Protein AF-A0A1F5JRT1-F1 (afdb_monomer_lite)

Sequence (77 aa):
MNPKLLPEEVQQRIQTISETELVEAREILGETAKKMTDDELRHQIACMEYLSESWLDEFERKTFDGKTLNEKLAEMP

pLDDT: 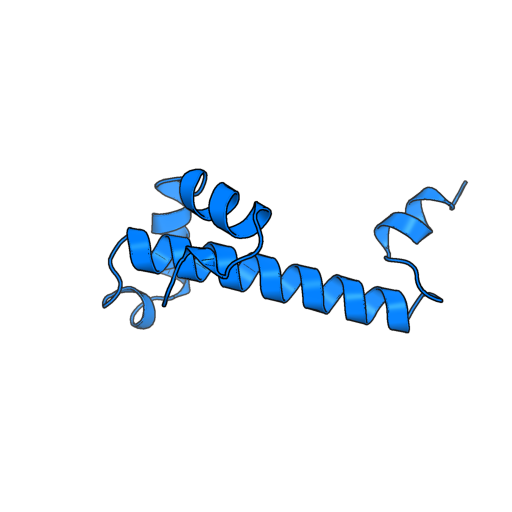mean 92.15, std 9.55, range [55.81, 97.81]

Foldseek 3Di:
DPLVPDDPQLVVQLVVQDPVNLVVLCVVCPPNCPPPDSSRSSSVVSVVVVVVVVVQQVVQCVVPVHGHPVRVVVPDD

Secondary structure (DSSP, 8-state):
--GGGS-HHHHHHHHH--HHHHHHHHHHHGGGGGG--HHHHHHHHHHHHHHHHHHHHHHHHHHTTT--HHHHHHT--

Organism: NCBI:txid1797768

Structure (mmCIF, N/CA/C/O backbone):
data_AF-A0A1F5JRT1-F1
#
_entry.id   AF-A0A1F5JRT1-F1
#
loop_
_atom_site.group_PDB
_atom_site.id
_atom_site.type_symbol
_atom_site.label_atom_id
_atom_site.label_alt_id
_atom_site.label_comp_id
_atom_site.label_asym_id
_atom_site.label_entity_id
_atom_site.label_seq_id
_atom_site.pdbx_PDB_ins_code
_atom_site.Cartn_x
_atom_site.Cartn_y
_atom_site.Cartn_z
_atom_site.occupancy
_atom_site.B_iso_or_equiv
_atom_site.auth_seq_id
_atom_site.auth_comp_id
_atom_site.auth_asym_id
_atom_site.auth_atom_id
_atom_site.pdbx_PDB_model_num
ATOM 1 N N . MET A 1 1 ? -17.459 -2.614 1.078 1.00 56.94 1 MET A N 1
ATOM 2 C CA . MET A 1 1 ? -16.753 -3.109 -0.128 1.00 56.94 1 MET A CA 1
ATOM 3 C C . MET A 1 1 ? -16.600 -4.624 0.020 1.00 56.94 1 MET A C 1
ATOM 5 O O . MET A 1 1 ? -16.439 -5.053 1.153 1.00 56.94 1 MET A O 1
ATOM 9 N N . ASN A 1 2 ? -16.750 -5.446 -1.029 1.00 57.09 2 ASN A N 1
ATOM 10 C CA . ASN A 1 2 ? -16.622 -6.910 -0.901 1.00 57.09 2 ASN A CA 1
ATOM 11 C C . ASN A 1 2 ? -15.126 -7.299 -0.934 1.00 57.09 2 ASN A C 1
ATOM 13 O O . ASN A 1 2 ? -14.525 -7.166 -2.000 1.00 57.09 2 ASN A O 1
ATOM 17 N N . PRO A 1 3 ? -14.521 -7.781 0.170 1.00 55.81 3 PRO A N 1
ATOM 18 C CA . PRO A 1 3 ? -13.074 -8.032 0.253 1.00 55.81 3 PRO A CA 1
ATOM 19 C C . PRO A 1 3 ? -12.564 -9.076 -0.749 1.00 55.81 3 PRO A C 1
ATOM 21 O O . PRO A 1 3 ? -11.395 -9.063 -1.111 1.00 55.81 3 PRO A O 1
ATOM 24 N N . LYS A 1 4 ? -13.452 -9.952 -1.242 1.00 58.34 4 LYS A N 1
ATOM 25 C CA . LYS A 1 4 ? -13.125 -11.030 -2.191 1.00 58.34 4 LYS A CA 1
ATO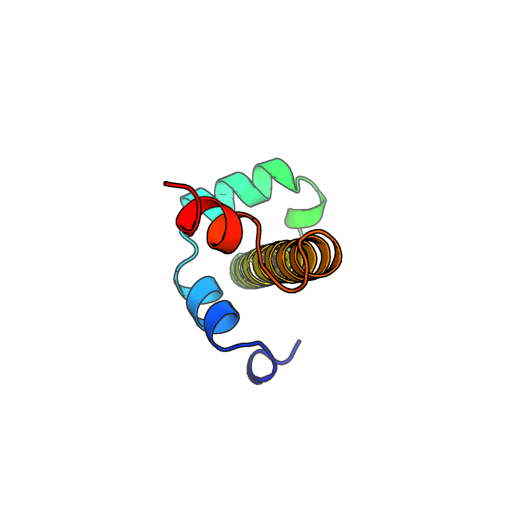M 26 C C . LYS A 1 4 ? -12.824 -10.551 -3.618 1.00 58.34 4 LYS A C 1
ATOM 28 O O . LYS A 1 4 ? -12.557 -11.380 -4.479 1.00 58.34 4 LYS A O 1
ATOM 33 N N . LEU A 1 5 ? -12.936 -9.249 -3.884 1.00 74.00 5 LEU A N 1
ATOM 34 C CA . LEU A 1 5 ? -12.646 -8.644 -5.189 1.00 74.00 5 LEU A CA 1
ATOM 35 C C . LEU A 1 5 ? -11.267 -7.978 -5.252 1.00 74.00 5 LEU A C 1
ATOM 37 O O . LEU A 1 5 ? -10.892 -7.488 -6.313 1.00 74.00 5 LEU A O 1
ATOM 41 N N . LEU A 1 6 ? -10.536 -7.924 -4.137 1.00 85.19 6 LEU A N 1
ATOM 42 C CA . LEU A 1 6 ? -9.203 -7.333 -4.113 1.00 85.19 6 LEU A CA 1
ATOM 43 C C . LEU A 1 6 ? -8.139 -8.344 -4.554 1.00 85.19 6 LEU A C 1
ATOM 45 O O . LEU A 1 6 ? -8.318 -9.542 -4.307 1.00 85.19 6 LEU A O 1
ATOM 49 N N . PRO A 1 7 ? -7.029 -7.884 -5.160 1.00 91.94 7 PRO A N 1
ATOM 50 C CA . PRO A 1 7 ? -5.871 -8.731 -5.427 1.00 91.94 7 PRO A CA 1
ATOM 51 C C . PRO A 1 7 ? -5.411 -9.468 -4.165 1.00 91.94 7 PRO A C 1
ATOM 53 O O . PRO A 1 7 ? -5.570 -8.976 -3.045 1.00 91.94 7 PRO A O 1
ATOM 56 N N . GLU A 1 8 ? -4.858 -10.667 -4.340 1.00 93.12 8 GLU A N 1
ATOM 57 C CA . GLU A 1 8 ? -4.470 -11.529 -3.218 1.00 93.12 8 GLU A CA 1
ATOM 58 C C . GLU A 1 8 ? -3.437 -10.856 -2.303 1.00 93.12 8 GLU A C 1
ATOM 60 O O . GLU A 1 8 ? -3.562 -10.926 -1.083 1.00 93.12 8 GLU A O 1
ATOM 65 N N . GLU A 1 9 ? -2.481 -10.124 -2.876 1.00 93.12 9 GLU A N 1
ATOM 66 C CA . GLU A 1 9 ? -1.477 -9.364 -2.123 1.00 93.12 9 GLU A CA 1
ATOM 67 C C . GLU A 1 9 ? -2.102 -8.292 -1.223 1.00 93.12 9 GLU A C 1
ATOM 69 O O . GLU A 1 9 ? -1.679 -8.126 -0.083 1.00 93.12 9 GLU A O 1
ATOM 74 N N . VAL A 1 10 ? -3.186 -7.646 -1.665 1.00 95.19 10 VAL A N 1
ATOM 75 C CA . VAL A 1 10 ? -3.924 -6.674 -0.850 1.00 95.19 10 VAL A CA 1
ATOM 76 C C . VAL A 1 10 ? -4.631 -7.384 0.301 1.00 95.19 10 VAL A C 1
ATOM 78 O O . VAL A 1 10 ? -4.600 -6.914 1.435 1.00 95.19 10 VAL A O 1
ATOM 81 N N . GLN A 1 11 ? -5.240 -8.546 0.044 1.00 94.06 11 GLN A N 1
ATOM 82 C CA . GLN A 1 11 ? -5.886 -9.339 1.095 1.00 94.06 11 GLN A CA 1
ATOM 83 C C . GLN A 1 11 ? -4.879 -9.802 2.154 1.00 94.06 11 GLN A C 1
ATOM 85 O O . GLN A 1 11 ? -5.172 -9.729 3.347 1.00 94.06 11 GLN A O 1
ATOM 90 N N . GLN A 1 12 ? -3.693 -10.244 1.728 1.00 94.94 12 GLN A N 1
ATOM 91 C CA . GLN A 1 12 ? -2.602 -10.612 2.629 1.00 94.94 12 GLN A CA 1
ATOM 92 C C . GLN A 1 12 ? -2.105 -9.393 3.407 1.00 94.94 12 GLN A C 1
ATOM 94 O O . GLN A 1 12 ? -1.976 -9.461 4.629 1.00 94.94 12 GLN A O 1
ATOM 99 N N . ARG A 1 13 ? -1.908 -8.260 2.726 1.00 96.12 13 ARG A N 1
ATOM 100 C CA . ARG A 1 13 ? -1.436 -7.021 3.339 1.00 96.12 13 ARG A CA 1
ATOM 101 C C . ARG A 1 13 ? -2.372 -6.515 4.432 1.00 96.12 13 ARG A C 1
ATOM 103 O O . ARG A 1 13 ? -1.904 -6.165 5.509 1.00 96.12 13 ARG A O 1
ATOM 110 N N . ILE A 1 14 ? -3.689 -6.581 4.226 1.00 96.38 14 ILE A N 1
ATOM 111 C CA . ILE A 1 14 ? -4.686 -6.245 5.261 1.00 96.38 14 ILE A CA 1
ATOM 112 C C . ILE A 1 14 ? -4.427 -7.010 6.567 1.00 96.38 14 ILE A C 1
ATOM 114 O O . ILE A 1 14 ? -4.577 -6.439 7.643 1.00 96.38 14 ILE A O 1
ATOM 118 N N . GLN A 1 15 ? -4.034 -8.286 6.487 1.00 94.88 15 GLN A N 1
ATOM 119 C CA . GLN A 1 15 ? -3.792 -9.132 7.662 1.00 94.88 15 GLN A CA 1
ATOM 120 C C . GLN A 1 15 ? -2.437 -8.871 8.333 1.00 94.88 15 GLN A C 1
ATOM 122 O O . GLN A 1 15 ? -2.262 -9.231 9.495 1.00 94.88 15 GLN A O 1
ATOM 127 N N . THR A 1 16 ? -1.473 -8.281 7.620 1.00 97.12 16 THR A N 1
ATOM 128 C CA . THR A 1 16 ? -0.112 -8.048 8.130 1.00 97.12 16 THR A CA 1
ATOM 129 C C . THR A 1 16 ? 0.128 -6.625 8.624 1.00 97.12 16 THR A C 1
ATOM 131 O O . THR A 1 16 ? 1.158 -6.391 9.251 1.00 97.12 16 THR A O 1
ATOM 134 N N . ILE A 1 17 ? -0.803 -5.691 8.391 1.00 97.56 17 ILE A N 1
ATOM 135 C CA . ILE A 1 17 ? -0.739 -4.331 8.947 1.00 97.56 17 ILE A CA 1
ATOM 136 C C . ILE A 1 17 ? -0.755 -4.395 10.477 1.00 97.56 17 ILE A C 1
ATOM 138 O O . ILE A 1 17 ? -1.729 -4.831 11.107 1.00 97.56 17 ILE A O 1
ATOM 142 N N . SER A 1 18 ? 0.343 -3.931 11.061 1.00 97.69 18 SER A N 1
ATOM 143 C CA . SER A 1 18 ? 0.578 -3.892 12.496 1.00 97.69 18 SER A CA 1
ATOM 144 C C . SER A 1 18 ? -0.169 -2.749 13.185 1.00 97.69 18 SER A C 1
ATOM 146 O O . SER A 1 18 ? -0.610 -1.780 12.568 1.00 97.69 18 SER A O 1
ATOM 148 N N . GLU A 1 19 ? -0.270 -2.838 14.511 1.00 97.00 19 GLU A N 1
ATOM 149 C CA . GLU A 1 19 ? -0.831 -1.763 15.339 1.00 97.00 19 GLU A CA 1
ATOM 150 C C . GLU A 1 19 ? -0.023 -0.462 15.233 1.00 97.00 19 GLU A C 1
ATOM 152 O O . GLU A 1 19 ? -0.600 0.622 15.216 1.00 97.00 19 GLU A O 1
ATOM 157 N N . THR A 1 20 ? 1.306 -0.548 15.105 1.00 97.81 20 THR A N 1
ATOM 158 C CA . T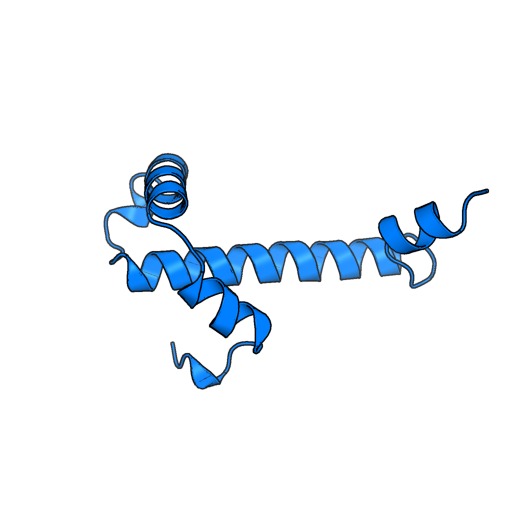HR A 1 20 ? 2.163 0.633 14.922 1.00 97.81 20 THR A CA 1
ATOM 159 C C . THR A 1 20 ? 1.820 1.368 13.628 1.00 97.81 20 THR A C 1
ATOM 161 O O . THR A 1 20 ? 1.663 2.585 13.640 1.00 97.81 20 THR A O 1
ATOM 164 N N . GLU A 1 21 ? 1.634 0.630 12.532 1.00 97.50 21 GLU A N 1
ATOM 165 C CA . GLU A 1 21 ? 1.242 1.202 11.239 1.00 97.50 21 GLU A CA 1
ATOM 166 C C . GLU A 1 21 ? -0.161 1.821 11.289 1.00 97.50 21 GLU A C 1
ATOM 168 O O . GLU A 1 21 ? -0.404 2.851 10.665 1.00 97.50 21 GLU A O 1
ATOM 173 N N . LEU A 1 22 ? -1.090 1.250 12.065 1.00 97.44 22 LEU A N 1
ATOM 174 C CA . LEU A 1 22 ? -2.404 1.863 12.270 1.00 97.44 22 LEU A CA 1
ATOM 175 C C . LEU A 1 22 ? -2.327 3.169 13.047 1.00 97.44 22 LEU A C 1
ATOM 177 O O . LEU A 1 22 ? -3.021 4.121 12.693 1.00 97.44 22 LEU A O 1
ATOM 181 N N . VAL A 1 23 ? -1.502 3.227 14.092 1.00 97.19 23 VAL A N 1
ATOM 182 C CA . VAL A 1 23 ? -1.279 4.465 14.847 1.00 97.19 23 VAL A CA 1
ATOM 183 C C . VAL A 1 23 ? -0.713 5.541 13.924 1.00 97.19 23 VAL A C 1
ATOM 185 O O . VAL A 1 23 ? -1.285 6.627 13.846 1.00 97.19 23 VAL A O 1
ATOM 188 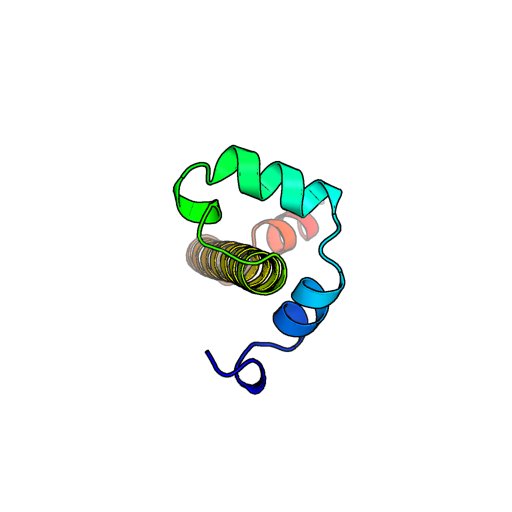N N . GLU A 1 24 ? 0.323 5.216 13.153 1.00 97.19 24 GLU A N 1
ATOM 189 C CA . GLU A 1 24 ? 0.926 6.138 12.187 1.00 97.19 24 GLU A CA 1
ATOM 190 C C . GLU A 1 24 ? -0.089 6.603 11.131 1.00 97.19 24 GLU A C 1
ATOM 192 O O . GLU A 1 24 ? -0.250 7.800 10.887 1.00 97.19 24 GLU A O 1
ATOM 197 N N . ALA A 1 25 ? -0.868 5.683 10.560 1.00 96.38 25 ALA A N 1
ATOM 198 C CA . ALA A 1 25 ? -1.904 6.030 9.596 1.00 96.38 25 ALA A CA 1
ATOM 199 C C . ALA A 1 25 ? -2.990 6.934 10.201 1.00 96.38 25 ALA A C 1
ATOM 201 O O . ALA A 1 25 ? -3.476 7.846 9.530 1.00 96.38 25 ALA A O 1
ATOM 202 N N . ARG A 1 26 ? -3.367 6.730 11.472 1.00 96.88 26 ARG A N 1
ATOM 203 C CA . ARG A 1 26 ? -4.314 7.608 12.181 1.00 96.88 26 ARG A CA 1
ATOM 204 C C . ARG A 1 26 ? -3.744 9.008 12.382 1.00 96.88 26 ARG A C 1
ATOM 206 O O . ARG A 1 26 ? -4.493 9.975 12.242 1.00 96.88 26 ARG A O 1
ATOM 213 N N . GLU A 1 27 ? -2.452 9.125 12.671 1.00 96.88 27 GLU A N 1
ATOM 214 C CA . GLU A 1 27 ? -1.768 10.415 12.795 1.00 96.88 27 GLU A CA 1
ATOM 215 C C . GLU A 1 27 ? -1.721 11.158 11.454 1.00 96.88 27 GLU A C 1
ATOM 217 O O . GLU A 1 27 ? -2.088 12.333 11.391 1.00 96.88 27 GLU A O 1
ATOM 222 N N . ILE A 1 28 ? -1.362 10.464 10.370 1.00 95.62 28 ILE A N 1
ATOM 223 C CA . ILE A 1 28 ? -1.262 11.038 9.020 1.00 95.62 28 ILE A CA 1
ATOM 224 C C . ILE A 1 28 ? -2.636 11.461 8.481 1.00 95.62 28 ILE A C 1
ATOM 226 O O . ILE A 1 28 ? -2.794 12.558 7.943 1.00 95.62 28 ILE A O 1
ATOM 230 N N . LEU A 1 29 ? -3.647 10.597 8.605 1.00 93.50 29 LEU A N 1
ATOM 231 C CA . LEU A 1 29 ? -4.984 10.831 8.046 1.00 93.50 29 LEU A CA 1
ATOM 232 C C . LEU A 1 29 ? -5.849 11.756 8.915 1.00 93.50 29 LEU A C 1
ATOM 234 O O . LEU A 1 29 ? -6.848 12.305 8.429 1.00 93.50 29 LEU A O 1
ATOM 238 N N . GLY A 1 30 ? -5.499 11.916 10.193 1.00 94.50 30 GLY A N 1
ATOM 239 C CA . GLY A 1 30 ? -6.150 12.821 11.135 1.00 94.50 30 GLY A CA 1
ATOM 240 C C . GLY A 1 30 ? -7.667 12.624 11.208 1.00 94.50 30 GLY A C 1
ATOM 241 O O . GLY A 1 30 ? -8.172 11.529 11.465 1.00 94.50 30 GLY A O 1
ATOM 242 N N . GLU A 1 31 ? -8.423 13.698 10.958 1.00 94.25 31 GLU A N 1
ATOM 243 C CA . GLU A 1 31 ? -9.895 13.686 11.005 1.00 94.25 31 GLU A CA 1
ATOM 244 C C . GLU A 1 31 ? -10.530 12.643 10.074 1.00 94.25 31 GLU A C 1
ATOM 246 O O . GLU A 1 31 ? -11.617 12.141 10.368 1.00 94.25 31 GLU A O 1
ATOM 251 N N . THR A 1 32 ? -9.857 12.284 8.979 1.00 90.88 32 THR A N 1
ATOM 252 C CA . THR A 1 32 ? -10.354 11.291 8.018 1.00 90.88 32 THR A CA 1
ATOM 253 C C . THR A 1 32 ? -10.422 9.900 8.649 1.00 90.88 32 THR A C 1
ATOM 255 O O . THR A 1 32 ? -11.414 9.194 8.474 1.00 90.88 32 THR A O 1
ATOM 258 N N . ALA A 1 33 ? -9.422 9.531 9.456 1.00 93.62 33 ALA A N 1
ATOM 259 C CA . ALA A 1 33 ? -9.358 8.221 10.102 1.00 93.62 33 ALA A CA 1
ATOM 260 C C . ALA A 1 33 ? -10.221 8.114 11.370 1.00 93.62 33 ALA A C 1
ATOM 262 O O . ALA A 1 33 ? -10.511 7.004 11.815 1.00 93.62 33 ALA A O 1
ATOM 263 N N . LYS A 1 34 ? -10.689 9.230 11.953 1.00 91.25 34 LYS A N 1
ATOM 264 C CA . LYS A 1 34 ? -11.515 9.203 13.182 1.00 91.25 34 LYS A CA 1
ATOM 265 C C . LYS A 1 34 ? -12.814 8.415 13.043 1.00 91.25 34 LYS A C 1
ATOM 267 O O . LYS A 1 34 ? -13.343 7.934 14.039 1.00 91.25 34 LYS A O 1
ATOM 272 N N . LYS A 1 35 ? -13.352 8.328 11.826 1.00 91.62 35 LYS A N 1
ATOM 273 C CA . LYS A 1 35 ? -14.606 7.617 11.537 1.00 91.62 35 LYS A CA 1
ATOM 274 C C . LYS A 1 35 ? -14.385 6.171 11.094 1.00 91.62 35 LYS A C 1
ATOM 276 O O . LYS A 1 35 ? -15.366 5.492 10.826 1.00 91.62 35 LYS A O 1
ATOM 281 N N . MET A 1 36 ? -13.131 5.732 10.995 1.00 94.81 36 MET A N 1
ATOM 282 C CA . MET A 1 36 ? -12.766 4.407 10.505 1.00 94.81 36 MET A CA 1
ATOM 283 C C . MET A 1 36 ? -12.439 3.487 11.678 1.00 94.81 36 MET A C 1
ATOM 285 O O . MET A 1 36 ? -11.631 3.825 12.553 1.00 94.81 36 MET A O 1
ATOM 289 N N . THR A 1 37 ? -13.044 2.305 11.668 1.00 96.75 37 THR A N 1
ATOM 290 C CA . THR A 1 37 ? -12.597 1.168 12.480 1.00 96.75 37 THR A CA 1
ATOM 291 C C . THR A 1 37 ? -11.195 0.729 12.053 1.00 96.75 37 THR A C 1
ATOM 293 O O . THR A 1 37 ? -10.734 1.078 10.965 1.00 96.75 37 THR A O 1
ATOM 296 N N . ASP A 1 38 ? -10.499 -0.032 12.897 1.00 96.38 38 ASP A N 1
ATOM 297 C CA . ASP A 1 38 ? -9.165 -0.533 12.547 1.00 96.38 38 ASP A CA 1
ATOM 298 C C . ASP A 1 38 ? -9.203 -1.418 11.296 1.00 96.38 38 ASP A C 1
ATOM 300 O O . ASP A 1 38 ? -8.330 -1.302 10.446 1.00 96.38 38 ASP A O 1
ATOM 304 N N . ASP A 1 39 ? -10.246 -2.229 11.115 1.00 95.50 39 ASP A N 1
ATOM 305 C CA . ASP A 1 39 ? -10.397 -3.074 9.924 1.00 95.50 39 ASP A CA 1
ATOM 306 C C . ASP A 1 39 ? -10.614 -2.253 8.647 1.00 95.50 39 ASP A C 1
ATOM 308 O O . ASP A 1 39 ? -10.025 -2.545 7.604 1.00 95.50 39 ASP A O 1
ATOM 312 N N . GLU A 1 40 ? -11.426 -1.196 8.718 1.00 95.44 40 GLU A N 1
ATOM 313 C CA . GLU A 1 40 ? -11.610 -0.267 7.598 1.00 95.44 40 GLU A CA 1
ATOM 314 C C . GLU A 1 40 ? -10.322 0.490 7.283 1.00 95.44 40 GLU A C 1
ATOM 316 O O . GLU A 1 40 ? -10.006 0.707 6.113 1.00 95.44 40 GLU A O 1
ATOM 321 N N . LEU A 1 41 ? -9.564 0.869 8.312 1.00 96.38 41 LEU A N 1
ATOM 322 C CA . LEU A 1 41 ? -8.296 1.558 8.144 1.00 96.38 41 LEU A CA 1
ATOM 323 C C . LEU A 1 41 ? -7.228 0.631 7.543 1.00 96.38 41 LEU A C 1
ATOM 325 O O . LEU A 1 41 ? -6.581 1.029 6.579 1.00 96.38 41 LEU A O 1
ATOM 329 N N . ARG A 1 42 ? -7.108 -0.620 8.011 1.00 97.00 42 ARG A N 1
ATOM 330 C CA . ARG A 1 42 ? -6.246 -1.651 7.397 1.00 97.00 42 ARG A CA 1
ATOM 331 C C . ARG A 1 42 ? -6.575 -1.839 5.922 1.00 97.00 42 ARG A C 1
ATOM 333 O O . ARG A 1 42 ? -5.687 -1.858 5.074 1.00 97.00 42 ARG A O 1
ATOM 340 N N . HIS A 1 43 ? -7.864 -1.939 5.609 1.00 95.31 43 HIS A N 1
ATOM 341 C CA . HIS A 1 43 ? -8.335 -2.052 4.235 1.00 95.31 43 HIS A CA 1
ATOM 342 C C . H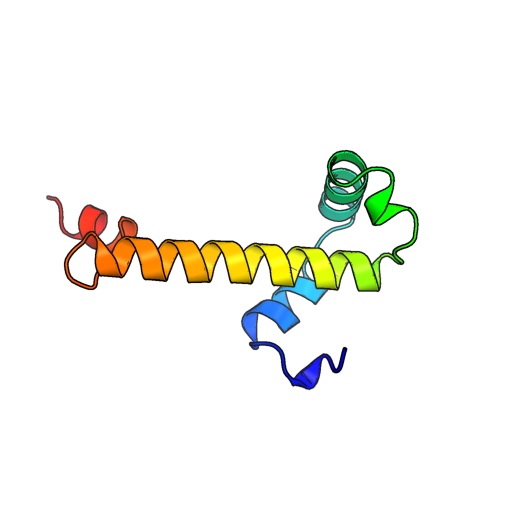IS A 1 43 ? -7.938 -0.844 3.388 1.00 95.31 43 HIS A C 1
ATOM 344 O O . HIS A 1 43 ? -7.475 -0.994 2.259 1.00 95.31 43 HIS A O 1
ATOM 350 N N . GLN A 1 44 ? -8.110 0.357 3.936 1.00 94.94 44 GLN A N 1
ATOM 351 C CA . GLN A 1 44 ? -7.797 1.586 3.231 1.00 94.94 44 GLN A CA 1
ATOM 352 C C . GLN A 1 44 ? -6.296 1.734 2.970 1.00 94.94 44 GLN A C 1
ATOM 354 O O . GLN A 1 44 ? -5.927 2.086 1.852 1.00 94.94 44 GLN A O 1
ATOM 359 N N . ILE A 1 45 ? -5.454 1.435 3.963 1.00 95.75 45 ILE A N 1
ATOM 360 C CA . ILE A 1 45 ? -3.991 1.458 3.844 1.00 95.75 45 ILE A CA 1
ATOM 361 C C . ILE A 1 45 ? -3.545 0.502 2.738 1.00 95.75 45 ILE A C 1
ATOM 363 O O . ILE A 1 45 ? -2.945 0.949 1.766 1.00 95.75 45 ILE A O 1
ATOM 367 N N . ALA A 1 46 ? -3.923 -0.778 2.823 1.00 96.56 46 ALA A N 1
ATOM 368 C CA . ALA A 1 46 ? -3.502 -1.788 1.851 1.00 96.56 46 ALA A CA 1
ATOM 369 C C . ALA A 1 46 ? -3.927 -1.430 0.415 1.00 96.56 46 ALA A C 1
ATOM 371 O O . ALA A 1 46 ? -3.168 -1.606 -0.536 1.00 96.56 46 ALA A O 1
ATOM 372 N N . CYS A 1 47 ? -5.135 -0.884 0.244 1.00 95.19 47 CYS A N 1
ATOM 373 C CA . CYS A 1 47 ? -5.606 -0.417 -1.059 1.00 95.19 47 CYS A CA 1
ATOM 374 C C . CYS A 1 47 ? -4.823 0.803 -1.567 1.00 95.19 47 CYS A C 1
ATOM 376 O O . CYS A 1 47 ? -4.555 0.891 -2.762 1.00 95.19 47 CYS A O 1
ATOM 378 N N . MET A 1 48 ? -4.480 1.758 -0.697 1.00 94.69 48 MET A N 1
ATOM 379 C CA . MET A 1 48 ? -3.697 2.937 -1.082 1.00 94.69 48 MET A CA 1
ATOM 380 C C . MET A 1 48 ? -2.263 2.570 -1.466 1.00 94.69 48 MET A C 1
ATOM 382 O O . MET A 1 48 ? -1.767 3.089 -2.466 1.00 94.69 48 MET A O 1
ATOM 386 N N . GLU A 1 49 ? -1.626 1.679 -0.705 1.00 95.25 49 GLU A N 1
ATOM 387 C CA . GLU A 1 49 ? -0.297 1.135 -1.006 1.00 95.25 49 GLU A CA 1
ATOM 388 C C . GLU A 1 49 ? -0.306 0.478 -2.387 1.00 95.25 49 GLU A C 1
ATOM 390 O O . GLU A 1 49 ? 0.416 0.913 -3.282 1.00 95.25 49 GLU A O 1
ATOM 395 N N . TYR A 1 50 ? -1.234 -0.455 -2.611 1.00 95.56 50 TYR A N 1
ATOM 396 C CA . TYR A 1 50 ? -1.357 -1.156 -3.885 1.00 95.56 50 TYR A CA 1
ATOM 397 C C . TYR A 1 50 ? -1.618 -0.229 -5.074 1.00 95.56 50 TYR A C 1
ATOM 399 O O . TYR A 1 50 ? -1.004 -0.380 -6.130 1.00 95.56 50 TYR A O 1
ATOM 407 N N . LEU A 1 51 ? -2.531 0.737 -4.927 1.00 95.62 51 LEU A N 1
ATOM 408 C CA . LEU A 1 51 ? -2.825 1.693 -5.995 1.00 95.62 51 LEU A CA 1
ATOM 409 C C . LEU A 1 51 ? -1.611 2.566 -6.314 1.00 95.62 51 LEU A C 1
ATOM 411 O O . LEU A 1 51 ? -1.366 2.847 -7.484 1.00 95.62 51 LEU A O 1
ATOM 415 N N . SER A 1 52 ? -0.868 2.988 -5.290 1.00 95.69 52 SER A N 1
ATOM 416 C CA . SER A 1 52 ? 0.323 3.822 -5.460 1.00 95.69 52 SER A CA 1
ATOM 417 C C . SER A 1 52 ? 1.448 3.053 -6.149 1.00 95.69 52 SER A C 1
ATOM 419 O O . SER A 1 52 ? 2.031 3.570 -7.098 1.00 95.69 52 SER A O 1
ATOM 421 N N . GLU A 1 53 ? 1.705 1.813 -5.727 1.00 94.56 53 GLU A N 1
ATOM 422 C CA . GLU A 1 53 ? 2.698 0.926 -6.341 1.00 94.56 53 GLU A CA 1
ATOM 423 C C . GLU A 1 53 ? 2.322 0.575 -7.781 1.00 94.56 53 GLU A C 1
ATOM 425 O O . GLU A 1 53 ? 3.119 0.774 -8.692 1.00 94.56 53 GLU A O 1
ATOM 430 N N . SER A 1 54 ? 1.077 0.154 -8.018 1.00 94.00 54 SER A N 1
ATOM 431 C CA . SER A 1 54 ? 0.596 -0.198 -9.361 1.00 94.00 54 SER A CA 1
ATOM 432 C C . SER A 1 54 ? 0.660 0.988 -10.322 1.00 94.00 54 SER A C 1
ATOM 434 O O . SER A 1 54 ? 1.034 0.840 -11.486 1.00 94.00 54 SER A O 1
ATOM 436 N N . TRP A 1 55 ? 0.293 2.182 -9.844 1.00 96.25 55 TRP A N 1
ATOM 437 C CA . TRP A 1 55 ? 0.380 3.399 -10.642 1.00 96.25 55 TRP A CA 1
ATOM 438 C C . TRP A 1 55 ? 1.833 3.784 -10.937 1.00 96.25 55 TRP A C 1
ATOM 440 O O . TRP A 1 55 ? 2.134 4.170 -12.069 1.00 96.25 55 TRP A O 1
ATOM 450 N N . LEU A 1 56 ? 2.727 3.663 -9.949 1.00 96.94 56 LEU A N 1
ATOM 451 C CA . LEU A 1 56 ? 4.150 3.938 -10.124 1.00 96.94 56 LEU A CA 1
ATOM 452 C C . LEU A 1 56 ? 4.767 2.970 -11.138 1.00 96.94 56 LEU A C 1
ATOM 454 O O . LEU A 1 56 ? 5.382 3.426 -12.096 1.00 96.94 56 LEU A O 1
ATOM 458 N N . ASP A 1 57 ? 4.518 1.669 -11.004 1.00 95.56 57 ASP A N 1
ATOM 459 C CA . ASP A 1 57 ? 4.972 0.651 -11.953 1.00 95.56 57 ASP A CA 1
ATOM 460 C C . ASP A 1 57 ? 4.485 0.946 -13.376 1.00 95.56 57 ASP A C 1
ATOM 462 O O . ASP A 1 57 ? 5.255 0.883 -14.335 1.00 95.56 57 ASP A O 1
ATOM 466 N N . GLU A 1 58 ? 3.209 1.304 -13.549 1.00 96.75 58 GLU A N 1
ATOM 467 C CA . GLU A 1 58 ? 2.673 1.650 -14.867 1.00 96.75 58 GLU A CA 1
ATOM 468 C C . GLU A 1 58 ? 3.342 2.911 -15.438 1.00 96.75 58 GLU A C 1
ATOM 470 O O . GLU A 1 58 ? 3.673 2.965 -16.629 1.00 96.75 58 GLU A O 1
ATOM 475 N N . PHE A 1 59 ? 3.555 3.928 -14.602 1.00 97.38 59 PHE A N 1
ATOM 476 C CA . PHE A 1 59 ? 4.258 5.148 -14.983 1.00 97.38 59 PHE A CA 1
ATOM 477 C C . PHE A 1 59 ? 5.707 4.863 -15.404 1.00 97.38 59 PHE A C 1
ATOM 479 O O . PHE A 1 59 ? 6.160 5.343 -16.449 1.00 97.38 59 PHE A O 1
ATOM 486 N N . GLU A 1 60 ? 6.423 4.050 -14.634 1.00 97.31 60 GLU A N 1
ATOM 487 C CA . GLU A 1 60 ? 7.796 3.649 -14.917 1.00 97.31 60 GLU A CA 1
ATOM 488 C C . GLU A 1 60 ? 7.879 2.840 -16.207 1.00 97.31 60 GLU A C 1
ATOM 490 O O . GLU A 1 60 ? 8.666 3.185 -17.083 1.00 97.31 60 GLU A O 1
ATOM 495 N N . ARG A 1 61 ? 6.997 1.853 -16.405 1.00 96.94 61 ARG A N 1
ATOM 496 C CA . ARG A 1 61 ? 6.950 1.060 -17.643 1.00 96.94 61 ARG A CA 1
ATOM 497 C C . ARG A 1 61 ? 6.684 1.923 -18.872 1.00 96.94 61 ARG A C 1
ATOM 499 O O . ARG A 1 61 ? 7.250 1.661 -19.931 1.00 96.94 61 ARG A O 1
ATOM 506 N N . LYS A 1 62 ? 5.879 2.983 -18.759 1.00 96.69 62 LYS A N 1
ATOM 507 C CA . LYS A 1 62 ? 5.690 3.957 -19.852 1.00 96.69 62 LYS A CA 1
ATOM 508 C C . LYS A 1 62 ? 6.930 4.816 -20.106 1.00 96.69 62 LYS A C 1
ATOM 510 O O . LYS A 1 62 ? 7.142 5.241 -21.237 1.00 96.69 62 LYS A O 1
ATOM 515 N N . THR A 1 63 ? 7.727 5.071 -19.074 1.00 96.69 63 THR A N 1
ATOM 516 C CA . THR A 1 63 ? 8.908 5.945 -19.129 1.00 96.69 63 THR A CA 1
ATOM 517 C C . THR A 1 63 ? 10.180 5.192 -19.535 1.00 96.69 63 THR A C 1
ATOM 519 O O . THR A 1 63 ? 11.034 5.753 -20.218 1.00 96.69 63 THR A O 1
ATOM 522 N N . PHE A 1 64 ? 10.308 3.919 -19.157 1.00 95.44 64 PHE A N 1
ATOM 523 C CA . PHE A 1 64 ? 11.522 3.111 -19.280 1.00 95.44 64 PHE A CA 1
ATOM 524 C C . PHE A 1 64 ? 11.351 1.906 -20.222 1.00 95.44 64 PHE A C 1
ATOM 526 O O . PHE A 1 64 ? 11.838 0.808 -19.943 1.00 95.44 64 PHE A O 1
ATOM 533 N N . ASP A 1 65 ? 10.680 2.104 -21.359 1.00 94.25 65 ASP A N 1
ATOM 534 C CA . ASP A 1 65 ? 10.525 1.102 -22.429 1.00 94.25 65 ASP A CA 1
ATOM 535 C C . ASP A 1 65 ? 9.952 -0.246 -21.949 1.00 94.25 65 ASP A C 1
ATOM 537 O O . ASP A 1 65 ? 10.458 -1.322 -22.274 1.00 94.25 65 ASP A O 1
ATOM 541 N N . GLY A 1 66 ? 8.894 -0.194 -21.142 1.00 95.19 66 GLY A N 1
ATOM 542 C CA . GLY A 1 66 ? 8.181 -1.366 -20.630 1.00 95.19 66 GLY A CA 1
ATOM 543 C C . GLY A 1 66 ? 8.735 -1.951 -19.330 1.00 95.19 66 GLY A C 1
ATOM 544 O O . GLY A 1 66 ? 8.186 -2.946 -18.850 1.00 95.19 66 GLY A O 1
ATOM 545 N N . LYS A 1 67 ? 9.775 -1.349 -18.740 1.00 93.50 67 LYS A N 1
ATOM 546 C CA . LYS A 1 67 ? 10.406 -1.818 -17.494 1.00 93.50 67 LYS A CA 1
ATOM 547 C C . LYS A 1 67 ? 10.143 -0.891 -16.309 1.00 93.50 67 LYS A C 1
ATOM 549 O O . LYS A 1 67 ? 9.919 0.297 -16.505 1.00 93.50 67 LYS A O 1
ATOM 554 N N . THR A 1 68 ? 10.201 -1.413 -15.092 1.00 95.31 68 THR A N 1
ATOM 555 C CA . THR A 1 68 ? 10.278 -0.582 -13.879 1.00 95.31 68 THR A CA 1
ATOM 556 C C . THR A 1 68 ? 11.688 -0.016 -13.705 1.00 95.31 68 THR A C 1
ATOM 558 O O . THR A 1 68 ? 12.651 -0.491 -14.320 1.00 95.31 68 THR A O 1
ATOM 561 N N . LEU A 1 69 ? 11.843 1.004 -12.861 1.00 92.81 69 LEU A N 1
ATOM 562 C CA . LEU A 1 69 ? 13.153 1.559 -12.526 1.00 92.81 69 LEU A CA 1
ATOM 563 C C . LEU A 1 69 ? 14.044 0.496 -11.879 1.00 92.81 69 LEU A C 1
ATOM 565 O O . LEU A 1 69 ? 15.216 0.376 -12.228 1.00 92.81 69 LEU A O 1
ATOM 569 N N . ASN A 1 70 ? 13.477 -0.307 -10.978 1.00 91.81 70 ASN A N 1
ATOM 570 C CA . ASN A 1 70 ? 14.191 -1.402 -10.325 1.00 91.81 70 ASN A CA 1
ATOM 571 C C . ASN A 1 70 ? 14.692 -2.440 -11.340 1.00 91.81 70 ASN A C 1
ATOM 573 O O . AS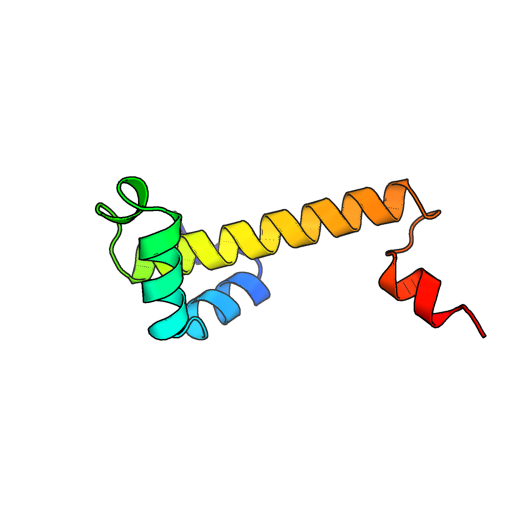N A 1 70 ? 15.849 -2.856 -11.269 1.00 91.81 70 ASN A O 1
ATOM 577 N N . GLU A 1 71 ? 13.860 -2.813 -12.318 1.00 93.12 71 GLU A N 1
ATOM 578 C CA . GLU A 1 71 ? 14.258 -3.701 -13.419 1.00 93.12 71 GLU A CA 1
ATOM 579 C C . GLU A 1 71 ? 15.395 -3.082 -14.252 1.00 93.12 71 GLU A C 1
ATOM 581 O O . GLU A 1 71 ? 16.360 -3.767 -14.581 1.00 93.12 71 GLU A O 1
ATOM 586 N N . LYS A 1 72 ? 15.335 -1.776 -14.553 1.00 91.38 72 LYS A N 1
ATOM 587 C CA . LYS A 1 72 ? 16.412 -1.074 -15.274 1.00 91.38 72 LYS A CA 1
ATOM 588 C C . LYS A 1 72 ? 17.719 -1.019 -14.487 1.00 91.38 72 LYS A C 1
ATOM 590 O O . LYS A 1 72 ? 18.775 -1.230 -15.074 1.00 91.38 72 LYS A O 1
ATOM 595 N N . LEU A 1 73 ? 17.666 -0.731 -13.188 1.00 92.69 73 LEU A N 1
ATOM 596 C CA . LEU A 1 73 ? 18.856 -0.650 -12.338 1.00 92.69 73 LEU A CA 1
ATOM 597 C C . LEU A 1 73 ? 19.549 -2.008 -12.197 1.00 92.69 73 LEU A C 1
ATOM 599 O O . LEU A 1 73 ? 20.773 -2.058 -12.186 1.00 92.69 73 LEU A O 1
ATOM 603 N N . ALA A 1 74 ? 18.791 -3.106 -12.155 1.00 91.81 74 ALA A N 1
ATOM 604 C CA . ALA A 1 74 ? 19.351 -4.457 -12.110 1.00 91.81 74 ALA A CA 1
ATOM 605 C C . ALA A 1 74 ? 20.110 -4.855 -13.394 1.00 91.81 74 ALA A C 1
ATOM 607 O O . ALA A 1 74 ? 20.922 -5.777 -13.368 1.00 91.81 74 ALA A O 1
ATOM 608 N N . GLU A 1 75 ? 19.854 -4.175 -14.515 1.00 89.00 75 GLU A N 1
ATOM 609 C CA . GLU A 1 75 ? 20.560 -4.378 -15.789 1.00 89.00 75 GLU A CA 1
ATOM 610 C C . GLU A 1 75 ? 21.831 -3.532 -15.911 1.00 89.00 75 GLU A C 1
ATOM 612 O O . GLU A 1 75 ? 22.617 -3.733 -16.842 1.00 89.00 75 GLU A O 1
ATOM 617 N N . MET A 1 76 ? 22.032 -2.574 -15.004 1.00 76.31 76 MET A N 1
ATOM 618 C CA . MET A 1 76 ? 23.229 -1.746 -14.996 1.00 76.31 76 MET A CA 1
ATOM 619 C C . MET A 1 76 ? 24.393 -2.522 -14.350 1.00 76.31 76 MET A C 1
ATOM 621 O O . MET A 1 76 ? 24.211 -3.086 -13.271 1.00 76.31 76 MET A O 1
ATOM 625 N N . PRO A 1 77 ? 25.563 -2.590 -15.013 1.00 67.75 77 PRO A N 1
ATOM 626 C CA . PRO A 1 77 ? 26.735 -3.315 -14.521 1.00 67.75 77 PRO A CA 1
ATOM 627 C C . PRO A 1 77 ? 27.393 -2.667 -13.297 1.00 67.75 77 PRO A C 1
ATOM 629 O O . PRO A 1 77 ? 27.312 -1.424 -13.155 1.00 67.75 77 PRO A O 1
#

Radius of gyration: 15.73 Å; chains: 1; bounding box: 44×25×38 Å